Protein AF-A0A7C6DKN3-F1 (afdb_monomer_lite)

pLDDT: mean 84.33, std 15.25, range [40.34, 96.38]

Radius of gyration: 12.73 Å; chains: 1; bounding box: 31×26×33 Å

Structure (mmCIF, N/CA/C/O backbone):
data_AF-A0A7C6DKN3-F1
#
_entry.id   AF-A0A7C6DKN3-F1
#
loop_
_atom_site.group_PDB
_atom_site.id
_atom_site.type_symbol
_atom_site.label_atom_id
_atom_site.label_alt_id
_atom_site.label_comp_id
_atom_site.label_asym_id
_atom_site.label_entity_id
_atom_site.label_seq_id
_atom_site.pdbx_PDB_ins_code
_atom_site.Cartn_x
_atom_site.Cartn_y
_atom_site.Cartn_z
_atom_site.occupancy
_atom_site.B_iso_or_equiv
_atom_site.auth_seq_id
_atom_site.auth_comp_id
_atom_site.auth_asym_id
_atom_site.auth_atom_id
_atom_site.pdbx_PDB_model_num
ATOM 1 N N . MET A 1 1 ? 20.899 -20.175 -23.821 1.00 47.22 1 MET A N 1
ATOM 2 C CA . MET A 1 1 ? 20.550 -19.891 -22.413 1.00 47.22 1 MET A CA 1
ATOM 3 C C . MET A 1 1 ? 20.106 -18.441 -22.298 1.00 47.22 1 MET A C 1
ATOM 5 O O . MET A 1 1 ? 20.957 -17.566 -22.351 1.00 47.22 1 MET A O 1
AT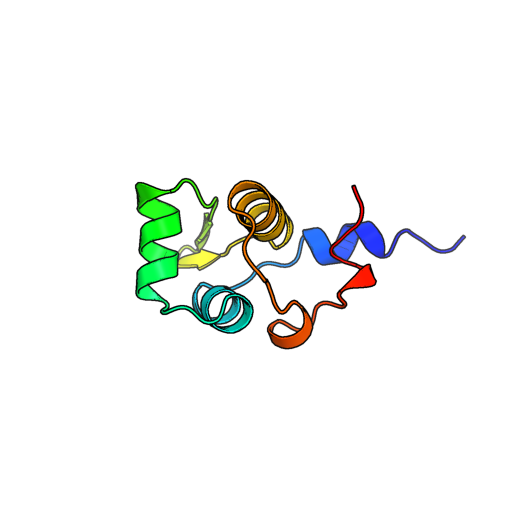OM 9 N N . CYS A 1 2 ? 18.810 -18.168 -22.167 1.00 40.34 2 CYS A N 1
ATOM 10 C CA . CYS A 1 2 ? 18.335 -16.880 -21.663 1.00 40.34 2 CYS A CA 1
ATOM 11 C C . CYS A 1 2 ? 17.478 -17.173 -20.434 1.00 40.34 2 CYS A C 1
ATOM 13 O O . CYS A 1 2 ? 16.514 -17.932 -20.473 1.00 40.34 2 CYS A O 1
ATOM 15 N N . TYR A 1 3 ? 17.968 -16.694 -19.307 1.00 45.34 3 TYR A N 1
ATOM 16 C CA . TYR A 1 3 ? 17.478 -16.986 -17.972 1.00 45.34 3 TYR A CA 1
ATOM 17 C C . TYR A 1 3 ? 16.152 -16.254 -17.768 1.00 45.34 3 TYR A C 1
ATOM 19 O O . TYR A 1 3 ? 16.000 -15.097 -18.146 1.00 45.34 3 TYR A O 1
ATOM 27 N N . THR A 1 4 ? 15.205 -16.969 -17.184 1.00 53.25 4 THR A N 1
ATOM 28 C CA . THR A 1 4 ? 13.859 -16.588 -16.765 1.00 53.25 4 THR A CA 1
ATOM 29 C C . THR A 1 4 ? 13.757 -15.178 -16.150 1.00 53.25 4 THR A C 1
ATOM 31 O O . THR A 1 4 ? 13.808 -15.032 -14.932 1.00 53.25 4 THR A O 1
ATOM 34 N N . THR A 1 5 ? 13.526 -14.132 -16.955 1.00 55.12 5 THR A N 1
ATOM 35 C CA . THR A 1 5 ? 13.199 -12.778 -16.442 1.00 55.12 5 THR A CA 1
ATOM 36 C C . THR A 1 5 ? 11.928 -12.791 -15.587 1.00 55.12 5 THR A C 1
ATOM 38 O O . THR A 1 5 ? 11.829 -12.077 -14.596 1.00 55.12 5 THR A O 1
ATOM 41 N N . ARG A 1 6 ? 11.003 -13.712 -15.891 1.00 58.16 6 ARG A N 1
ATOM 42 C CA . ARG A 1 6 ? 9.698 -13.866 -15.228 1.00 58.16 6 ARG A CA 1
ATOM 43 C C . ARG A 1 6 ? 9.774 -14.070 -13.703 1.00 58.16 6 ARG A C 1
ATOM 45 O O . ARG A 1 6 ? 8.809 -13.787 -13.007 1.00 58.16 6 ARG A O 1
ATOM 52 N N . GLY A 1 7 ? 10.901 -14.556 -13.172 1.00 58.00 7 GLY A N 1
ATOM 53 C CA . GLY A 1 7 ? 11.080 -14.770 -11.730 1.00 58.00 7 GLY A CA 1
ATOM 54 C C . GLY A 1 7 ? 11.483 -13.518 -10.941 1.00 58.00 7 GLY A C 1
ATOM 55 O O . GLY A 1 7 ? 11.285 -13.480 -9.730 1.00 58.00 7 GLY A O 1
ATOM 56 N N . ILE A 1 8 ? 12.038 -12.495 -11.601 1.00 63.41 8 ILE A N 1
ATOM 57 C CA . ILE A 1 8 ? 12.656 -11.344 -10.924 1.00 63.41 8 ILE A CA 1
ATOM 58 C C . ILE A 1 8 ? 11.621 -10.247 -10.625 1.00 63.41 8 ILE A C 1
ATOM 60 O O . ILE A 1 8 ? 11.648 -9.697 -9.523 1.00 63.41 8 ILE A O 1
ATOM 64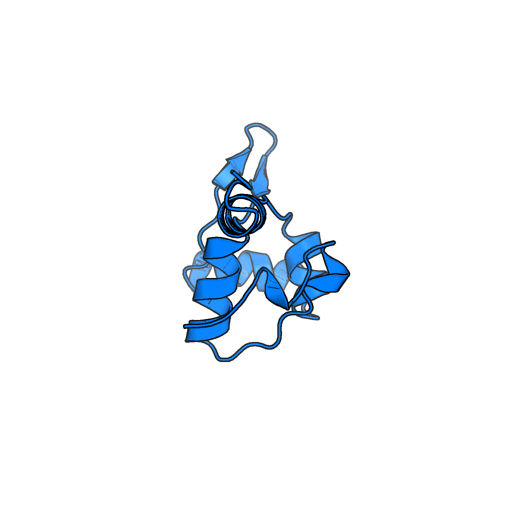 N N . ALA A 1 9 ? 10.654 -9.978 -11.518 1.00 65.00 9 ALA A N 1
ATOM 65 C CA . ALA A 1 9 ? 9.563 -9.025 -11.246 1.00 65.00 9 ALA A CA 1
ATOM 66 C C . ALA A 1 9 ? 8.780 -9.337 -9.970 1.00 65.00 9 ALA A C 1
ATOM 68 O O . ALA A 1 9 ? 8.422 -8.425 -9.225 1.00 65.00 9 ALA A O 1
ATOM 69 N N . MET A 1 10 ? 8.522 -10.619 -9.707 1.00 70.25 10 MET A N 1
ATOM 70 C CA . MET A 1 10 ? 7.689 -11.062 -8.584 1.00 70.25 10 MET A CA 1
ATOM 71 C C . MET A 1 10 ? 8.375 -10.884 -7.217 1.00 70.25 10 MET A C 1
ATOM 73 O O . MET A 1 10 ? 7.689 -10.853 -6.197 1.00 70.25 10 MET A O 1
ATOM 77 N N . LEU A 1 11 ? 9.702 -10.697 -7.200 1.00 77.00 11 LEU A N 1
ATOM 78 C CA . LEU A 1 11 ? 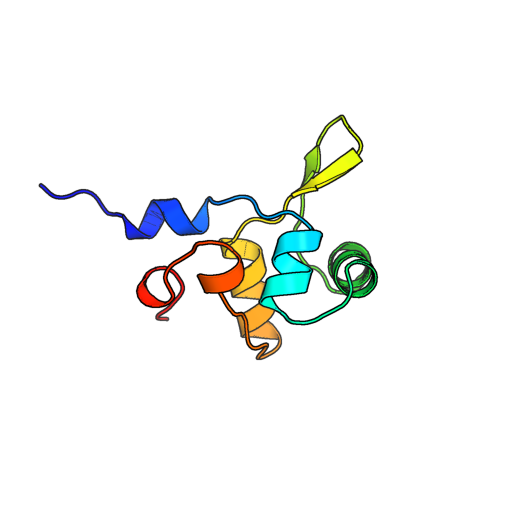10.519 -10.400 -6.012 1.00 77.00 11 LEU A CA 1
ATOM 79 C C . LEU A 1 11 ? 10.683 -8.891 -5.756 1.00 77.00 11 LEU A C 1
ATOM 81 O O . LEU A 1 11 ? 11.409 -8.476 -4.845 1.00 77.00 11 LEU A O 1
ATOM 85 N N . LYS A 1 12 ? 10.057 -8.041 -6.578 1.00 86.69 12 LYS A N 1
ATOM 86 C CA . LYS A 1 12 ? 10.134 -6.594 -6.402 1.00 86.69 12 LYS A CA 1
ATOM 87 C C . LYS A 1 12 ? 9.345 -6.179 -5.163 1.00 86.69 12 LYS A C 1
ATOM 89 O O . LYS A 1 12 ? 8.143 -6.422 -5.066 1.00 86.69 12 LYS A O 1
ATOM 94 N N . SER A 1 13 ? 10.020 -5.480 -4.252 1.00 91.94 13 SER A N 1
ATOM 95 C CA . SER A 1 13 ? 9.381 -4.876 -3.084 1.00 91.94 13 SER A CA 1
ATOM 96 C C . SER A 1 13 ? 8.809 -3.497 -3.422 1.00 91.94 13 SER A C 1
ATOM 98 O O . SER A 1 13 ? 9.506 -2.599 -3.895 1.00 91.94 13 SER A O 1
ATOM 100 N N . LEU A 1 14 ? 7.519 -3.332 -3.163 1.00 93.25 14 LEU A N 1
ATOM 101 C CA . LEU A 1 14 ? 6.742 -2.119 -3.373 1.00 93.25 14 LEU A CA 1
ATOM 102 C C . LEU A 1 14 ? 6.513 -1.415 -2.035 1.00 93.25 14 LEU A C 1
ATOM 104 O O . LEU A 1 14 ? 6.372 -2.061 -0.993 1.00 93.25 14 LEU A O 1
ATOM 108 N N . THR A 1 15 ? 6.474 -0.085 -2.046 1.00 95.62 15 THR A N 1
ATOM 109 C CA . THR A 1 15 ? 6.011 0.681 -0.881 1.00 95.62 15 THR A CA 1
ATOM 110 C C . THR A 1 15 ? 4.484 0.718 -0.831 1.00 95.62 15 THR A C 1
ATOM 112 O O . THR A 1 15 ? 3.810 0.535 -1.843 1.00 95.62 15 THR A O 1
ATOM 115 N N . THR A 1 16 ? 3.912 1.046 0.327 1.00 95.25 16 THR A N 1
ATOM 116 C CA . THR A 1 16 ? 2.478 1.363 0.458 1.00 95.25 16 THR A CA 1
ATOM 117 C C . THR A 1 16 ? 2.024 2.455 -0.515 1.00 95.25 16 THR A C 1
ATOM 119 O O . THR A 1 16 ? 0.912 2.381 -1.031 1.00 95.25 16 THR A O 1
ATOM 122 N N . GLY A 1 17 ? 2.878 3.443 -0.804 1.00 95.88 17 GLY A N 1
ATOM 123 C CA . GLY A 1 17 ? 2.605 4.493 -1.790 1.00 95.88 17 GLY A CA 1
ATOM 124 C C . GLY A 1 17 ? 2.583 3.984 -3.233 1.00 95.88 17 GLY A C 1
ATOM 125 O O . GLY A 1 17 ? 1.730 4.400 -4.015 1.00 95.88 17 GLY A O 1
ATOM 126 N N . ASP A 1 18 ? 3.471 3.054 -3.578 1.00 95.19 18 ASP A N 1
ATOM 127 C CA . ASP A 1 18 ? 3.496 2.425 -4.903 1.00 95.19 18 ASP A CA 1
ATOM 128 C C . ASP A 1 18 ? 2.246 1.580 -5.136 1.00 95.19 18 ASP A C 1
ATOM 130 O O . ASP A 1 18 ? 1.597 1.715 -6.170 1.00 95.19 18 ASP A O 1
ATOM 134 N N . VAL A 1 19 ? 1.852 0.780 -4.141 1.00 95.25 19 VAL A N 1
ATOM 135 C CA . VAL A 1 19 ? 0.613 -0.011 -4.194 1.00 95.25 19 VAL A CA 1
ATOM 136 C C . VAL A 1 19 ? -0.620 0.889 -4.279 1.00 95.25 19 VAL A C 1
ATOM 138 O O . VAL A 1 19 ? -1.519 0.631 -5.075 1.00 95.25 19 VAL A O 1
ATOM 141 N N . ALA A 1 20 ? -0.650 1.978 -3.508 1.00 96.38 20 ALA A N 1
ATOM 142 C CA . ALA A 1 20 ? -1.730 2.957 -3.564 1.00 96.38 20 ALA A CA 1
ATOM 143 C C . ALA A 1 20 ? -1.871 3.569 -4.967 1.00 96.38 20 ALA A C 1
ATOM 145 O O . ALA A 1 20 ? -2.980 3.656 -5.492 1.00 96.38 20 ALA A O 1
ATOM 146 N N . ARG A 1 21 ? -0.747 3.925 -5.604 1.00 95.19 21 ARG A N 1
ATOM 147 C CA . ARG A 1 21 ? -0.722 4.448 -6.976 1.00 95.19 21 ARG A CA 1
ATOM 148 C C . ARG A 1 21 ? -1.181 3.400 -7.992 1.00 95.19 21 ARG A C 1
ATOM 150 O O . ARG A 1 21 ? -2.015 3.719 -8.832 1.00 95.19 21 ARG A O 1
ATOM 157 N N . ALA A 1 22 ? -0.674 2.171 -7.890 1.00 93.94 22 ALA A N 1
ATOM 158 C CA . ALA A 1 22 ? -1.005 1.078 -8.805 1.00 93.94 22 ALA A CA 1
ATOM 159 C C . ALA A 1 22 ? -2.495 0.714 -8.769 1.00 93.94 22 ALA A C 1
ATOM 161 O O . ALA A 1 22 ? -3.103 0.490 -9.811 1.00 93.94 22 ALA A O 1
ATOM 162 N N . CYS A 1 23 ? -3.087 0.681 -7.575 1.00 94.38 23 CYS A N 1
ATOM 163 C CA . CYS A 1 23 ? -4.491 0.318 -7.376 1.00 94.38 23 CYS A CA 1
ATOM 164 C C . CYS A 1 23 ? -5.440 1.531 -7.356 1.00 94.38 23 CYS A C 1
ATOM 166 O O . CYS A 1 23 ? -6.627 1.355 -7.102 1.00 94.38 23 CYS A O 1
ATOM 168 N N . GLN A 1 24 ? -4.931 2.754 -7.566 1.00 94.62 24 GLN A N 1
ATOM 169 C CA . GLN A 1 24 ? -5.684 4.015 -7.469 1.00 94.62 24 GLN A CA 1
ATOM 170 C C . GLN A 1 24 ? -6.478 4.182 -6.157 1.00 94.62 24 GLN A C 1
ATOM 172 O O . GLN A 1 24 ? -7.611 4.660 -6.142 1.00 94.62 24 GLN A O 1
ATOM 177 N N . VAL A 1 25 ? -5.872 3.805 -5.030 1.00 95.25 25 VAL A N 1
ATOM 178 C CA . VAL A 1 25 ? -6.457 3.946 -3.686 1.00 95.25 25 VAL A CA 1
ATOM 179 C C . VAL A 1 25 ? -5.614 4.860 -2.798 1.00 95.25 25 VAL A C 1
ATOM 181 O O . VAL A 1 25 ? -4.517 5.277 -3.159 1.00 95.25 25 VAL A O 1
ATOM 184 N N . SER A 1 26 ? -6.102 5.159 -1.593 1.00 96.31 26 SER A N 1
ATOM 185 C CA . SER A 1 26 ? -5.313 5.889 -0.597 1.00 96.31 26 SER A CA 1
ATOM 186 C C . SER A 1 26 ? -4.291 4.981 0.104 1.00 96.31 26 SER A C 1
ATOM 188 O O . SER A 1 26 ? -4.522 3.785 0.282 1.00 96.31 26 SER A O 1
ATOM 190 N N . GLN A 1 27 ? -3.188 5.553 0.602 1.00 95.00 27 GLN A N 1
ATOM 191 C CA . GLN A 1 27 ? -2.227 4.812 1.436 1.00 95.00 27 GLN A CA 1
ATOM 192 C C . GLN A 1 27 ? -2.876 4.240 2.707 1.00 95.00 27 GLN A C 1
ATOM 194 O O . GLN A 1 27 ? -2.533 3.138 3.126 1.00 95.00 27 GLN A O 1
ATOM 199 N N . ALA A 1 28 ? -3.849 4.952 3.289 1.00 95.50 28 ALA A N 1
ATOM 200 C CA . ALA A 1 28 ? -4.615 4.469 4.438 1.00 95.50 28 ALA A CA 1
ATOM 201 C C . ALA A 1 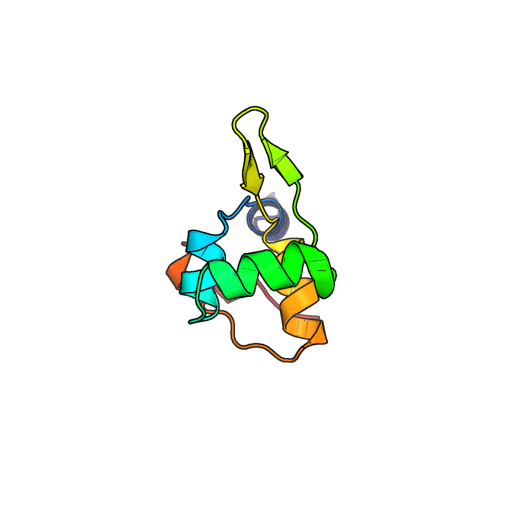28 ? -5.406 3.196 4.096 1.00 95.50 28 ALA A C 1
ATOM 203 O O . ALA A 1 28 ? -5.455 2.264 4.892 1.00 95.50 28 ALA A O 1
ATOM 204 N N . THR A 1 29 ? -5.958 3.118 2.882 1.00 95.88 29 THR A N 1
ATOM 205 C CA . THR A 1 29 ? -6.632 1.916 2.379 1.00 95.88 29 THR A CA 1
ATOM 206 C C . THR A 1 29 ? -5.666 0.735 2.301 1.00 95.88 29 THR A C 1
ATOM 208 O O . THR A 1 29 ? -6.002 -0.349 2.769 1.00 95.88 29 THR A O 1
ATOM 211 N N . VAL A 1 30 ? -4.448 0.946 1.791 1.00 95.62 30 VAL A N 1
ATOM 212 C CA . VAL A 1 30 ? -3.425 -0.113 1.731 1.00 95.62 30 VAL A CA 1
ATOM 213 C C . VAL A 1 30 ? -3.008 -0.564 3.134 1.00 95.62 30 VAL A C 1
ATOM 215 O O . VAL A 1 30 ? -2.893 -1.760 3.383 1.00 95.62 30 VAL A O 1
ATOM 218 N N . LEU A 1 31 ? -2.844 0.363 4.082 1.00 94.88 31 LEU A N 1
ATOM 219 C CA . LEU A 1 31 ? -2.563 0.017 5.481 1.00 94.88 31 LEU A CA 1
ATOM 220 C C . LEU A 1 31 ? -3.693 -0.816 6.103 1.00 94.88 31 LEU A C 1
ATOM 222 O O . LEU A 1 31 ? -3.415 -1.794 6.794 1.00 94.88 31 LEU A O 1
ATOM 226 N N . ASN A 1 32 ? -4.954 -0.485 5.819 1.00 95.88 32 ASN A N 1
ATOM 227 C CA . ASN A 1 32 ? -6.095 -1.294 6.254 1.00 95.88 32 ASN A CA 1
ATOM 228 C C . ASN A 1 32 ? -6.078 -2.686 5.607 1.00 95.88 32 ASN A C 1
ATOM 230 O O . ASN A 1 32 ? -6.471 -3.661 6.241 1.00 95.88 32 ASN A O 1
ATOM 234 N N . TRP A 1 33 ? -5.589 -2.822 4.370 1.00 95.69 33 TRP A N 1
ATOM 235 C CA . TRP A 1 33 ? -5.441 -4.141 3.754 1.00 95.69 33 TRP A CA 1
ATOM 236 C C . TRP A 1 33 ? -4.394 -5.002 4.452 1.00 95.69 33 TRP A C 1
ATOM 238 O O . TRP A 1 33 ? -4.640 -6.189 4.668 1.00 95.69 33 TRP A O 1
ATOM 248 N N . ILE A 1 34 ? -3.266 -4.400 4.838 1.00 94.50 34 ILE A N 1
ATOM 249 C CA . ILE A 1 34 ? -2.202 -5.086 5.584 1.00 94.50 34 ILE A CA 1
ATOM 250 C C . ILE A 1 34 ? -2.720 -5.556 6.947 1.00 94.50 34 ILE A C 1
ATOM 252 O O . ILE A 1 34 ? -2.440 -6.675 7.363 1.00 94.50 34 ILE A O 1
ATOM 256 N N . ARG A 1 35 ? -3.501 -4.716 7.637 1.00 92.00 35 ARG A N 1
ATOM 257 C CA . ARG A 1 35 ? -3.976 -4.990 9.003 1.00 92.00 35 ARG A CA 1
ATOM 258 C C . ARG A 1 35 ? -5.164 -5.953 9.042 1.00 92.00 35 ARG A C 1
ATOM 260 O O . ARG A 1 35 ? -5.155 -6.879 9.844 1.00 92.00 35 ARG A O 1
ATOM 267 N N . ASP A 1 36 ? -6.140 -5.764 8.150 1.00 92.31 36 ASP A N 1
ATOM 268 C CA . ASP A 1 36 ? -7.478 -6.355 8.309 1.00 92.31 36 ASP A CA 1
ATOM 269 C C . ASP A 1 36 ? -7.945 -7.203 7.116 1.00 92.31 36 ASP A C 1
ATOM 271 O O . ASP A 1 36 ? -8.973 -7.879 7.201 1.00 92.31 36 ASP A O 1
ATOM 275 N N . ARG A 1 37 ? -7.257 -7.149 5.966 1.00 86.00 37 ARG A N 1
ATOM 276 C CA . ARG A 1 37 ? -7.662 -7.885 4.746 1.00 86.00 37 ARG A CA 1
ATOM 277 C C . ARG A 1 37 ? -6.650 -8.937 4.296 1.00 86.00 37 ARG A C 1
ATOM 279 O O . ARG A 1 37 ? -6.904 -9.622 3.310 1.00 86.00 37 ARG A O 1
ATOM 286 N N . GLY A 1 38 ? -5.544 -9.100 5.020 1.00 89.50 38 GLY A N 1
ATOM 287 C CA . GLY A 1 38 ? -4.552 -10.141 4.751 1.00 89.50 38 GLY A CA 1
ATOM 288 C C . GLY A 1 38 ? -3.630 -9.844 3.567 1.00 89.50 38 GLY A C 1
ATOM 289 O O . GLY A 1 38 ? -3.159 -10.781 2.926 1.00 89.50 38 GLY A O 1
ATOM 290 N N . LEU A 1 39 ? -3.372 -8.568 3.258 1.00 93.38 39 LEU A N 1
ATOM 291 C CA . LEU A 1 39 ? -2.280 -8.214 2.350 1.00 93.38 39 LEU A CA 1
ATOM 292 C C . LEU A 1 39 ? -0.944 -8.420 3.072 1.00 93.38 39 LEU A C 1
ATOM 294 O O . LEU A 1 39 ? -0.636 -7.714 4.031 1.00 93.38 39 LEU A O 1
ATOM 298 N N . ASN A 1 40 ? -0.150 -9.381 2.608 1.00 92.25 40 ASN A N 1
ATOM 299 C CA . ASN A 1 40 ? 1.130 -9.692 3.228 1.00 92.25 40 ASN A CA 1
ATOM 300 C C . ASN A 1 40 ? 2.145 -8.559 2.996 1.00 92.25 40 ASN A C 1
ATOM 302 O O . ASN A 1 40 ? 2.343 -8.089 1.874 1.00 92.25 40 ASN A O 1
ATOM 306 N N . ALA A 1 41 ? 2.776 -8.107 4.078 1.00 94.12 41 ALA A N 1
ATOM 307 C CA . ALA A 1 41 ? 3.795 -7.070 4.057 1.00 94.12 41 ALA A CA 1
ATOM 308 C C . ALA A 1 41 ? 4.789 -7.298 5.196 1.00 94.12 41 ALA A C 1
ATOM 310 O O . ALA A 1 41 ? 4.410 -7.720 6.288 1.00 94.12 41 ALA A O 1
ATOM 311 N N . TYR A 1 42 ? 6.055 -6.960 4.964 1.00 92.56 42 TYR A N 1
ATOM 312 C CA . TYR A 1 42 ? 7.073 -6.933 6.010 1.00 92.56 42 TYR A CA 1
ATOM 313 C C . TYR A 1 42 ? 7.446 -5.492 6.342 1.00 92.56 42 TYR A C 1
ATOM 315 O O . TYR A 1 42 ? 7.417 -4.603 5.488 1.00 92.56 42 TYR A O 1
ATOM 323 N N . MET A 1 43 ? 7.787 -5.252 7.604 1.00 93.38 43 MET A N 1
ATOM 324 C CA . MET A 1 43 ? 8.186 -3.934 8.081 1.00 93.38 43 MET A CA 1
ATOM 325 C C . MET A 1 43 ? 9.710 -3.869 8.155 1.00 93.38 43 MET A C 1
ATOM 327 O O . MET A 1 43 ? 10.353 -4.776 8.684 1.00 93.38 43 MET A O 1
ATOM 331 N N . THR A 1 44 ? 10.307 -2.817 7.603 1.00 91.44 44 THR A N 1
ATOM 332 C CA . THR A 1 44 ? 11.742 -2.575 7.779 1.00 91.44 44 THR A CA 1
ATOM 333 C C . THR A 1 44 ? 12.019 -2.084 9.205 1.00 91.44 44 THR A C 1
ATOM 335 O O . THR A 1 44 ? 11.112 -1.546 9.846 1.00 91.44 44 THR A O 1
ATOM 338 N N . PRO A 1 45 ? 13.266 -2.180 9.710 1.00 90.50 45 PRO A N 1
ATOM 339 C CA . PRO A 1 45 ? 13.621 -1.654 11.033 1.00 90.50 45 PRO A CA 1
ATOM 340 C C . PRO A 1 45 ? 13.286 -0.165 11.239 1.00 90.50 45 PRO A C 1
ATOM 342 O O . PRO A 1 45 ? 13.096 0.269 12.367 1.00 90.50 45 PRO A O 1
ATOM 345 N N . GLY A 1 46 ? 13.172 0.611 10.153 1.00 89.56 46 GLY A N 1
ATOM 346 C CA . GLY A 1 46 ? 12.750 2.017 10.178 1.00 89.56 46 GLY A CA 1
ATOM 347 C C . GLY A 1 46 ? 11.231 2.248 10.208 1.00 89.56 46 GLY A C 1
ATOM 348 O O . GLY A 1 46 ? 10.805 3.392 10.120 1.00 89.56 46 GLY A O 1
ATOM 349 N N . GLY A 1 47 ? 10.406 1.197 10.284 1.00 88.75 47 GLY A N 1
ATOM 350 C CA . GLY A 1 47 ? 8.945 1.306 10.397 1.00 88.75 47 GLY A CA 1
ATOM 351 C C . GLY A 1 47 ? 8.184 1.428 9.071 1.00 88.75 47 GLY A C 1
ATOM 352 O O . GLY A 1 47 ? 6.975 1.647 9.078 1.00 88.75 47 GLY A O 1
ATOM 353 N N . HIS A 1 48 ? 8.851 1.274 7.924 1.00 90.44 48 HIS A N 1
ATOM 354 C CA . HIS A 1 48 ? 8.189 1.325 6.619 1.00 90.44 48 HIS A CA 1
ATOM 355 C C . HIS A 1 48 ? 7.743 -0.065 6.164 1.00 90.44 48 HIS A C 1
ATOM 357 O O . HIS A 1 48 ? 8.517 -1.021 6.223 1.00 90.44 48 HIS A O 1
ATOM 363 N N . PHE A 1 49 ? 6.523 -0.163 5.636 1.00 93.69 49 PHE A N 1
ATOM 364 C CA . PHE A 1 49 ? 6.019 -1.398 5.042 1.00 93.69 49 PHE A CA 1
ATOM 365 C C . PHE A 1 49 ? 6.553 -1.617 3.628 1.00 93.69 49 PHE A C 1
ATOM 367 O O . PHE A 1 49 ? 6.678 -0.686 2.824 1.00 93.69 49 PHE A O 1
ATOM 374 N N . ARG A 1 50 ? 6.832 -2.883 3.328 1.00 94.31 50 ARG A N 1
ATOM 375 C CA . ARG A 1 50 ? 7.218 -3.387 2.016 1.00 94.31 50 ARG A CA 1
ATOM 376 C C . ARG A 1 50 ? 6.318 -4.557 1.648 1.00 94.31 50 ARG A C 1
ATOM 378 O O . ARG A 1 50 ? 6.129 -5.474 2.443 1.00 94.31 50 ARG A O 1
ATOM 385 N N . ILE A 1 51 ? 5.769 -4.499 0.444 1.00 94.50 51 ILE A N 1
ATOM 386 C CA . ILE A 1 51 ? 4.828 -5.480 -0.099 1.00 94.50 51 ILE A CA 1
ATOM 387 C C . ILE A 1 51 ? 5.499 -6.119 -1.307 1.00 94.50 51 ILE A C 1
ATOM 389 O O . ILE A 1 51 ? 5.985 -5.402 -2.180 1.00 94.50 51 ILE A O 1
ATOM 393 N N . GLN A 1 52 ? 5.563 -7.445 -1.370 1.00 92.75 52 GLN A N 1
ATOM 394 C CA . GLN A 1 52 ? 6.095 -8.107 -2.560 1.00 92.75 52 GLN A CA 1
ATOM 395 C C . GLN A 1 52 ? 5.100 -7.975 -3.716 1.00 92.75 52 GLN A C 1
ATOM 397 O O . GLN A 1 52 ? 3.888 -8.076 -3.517 1.00 92.75 52 GLN A O 1
ATOM 402 N N . ALA 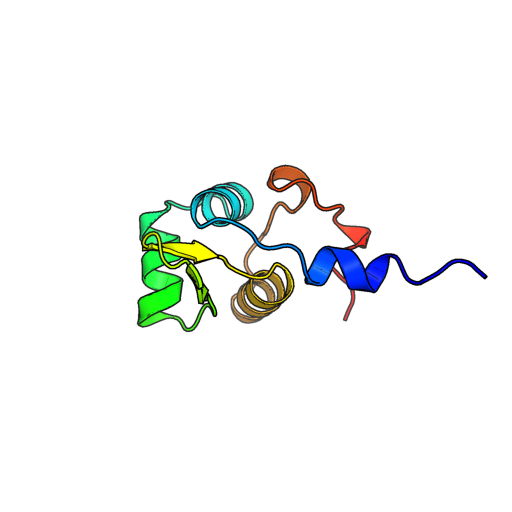A 1 53 ? 5.597 -7.783 -4.937 1.00 91.06 53 ALA A N 1
ATOM 403 C CA . ALA A 1 53 ? 4.749 -7.740 -6.127 1.00 91.06 53 ALA A CA 1
ATOM 404 C C . ALA A 1 53 ? 3.903 -9.020 -6.268 1.00 91.06 53 ALA A C 1
ATOM 406 O O . ALA A 1 53 ? 2.727 -8.938 -6.615 1.00 91.06 53 ALA A O 1
ATOM 407 N N . ALA A 1 54 ? 4.460 -10.183 -5.905 1.00 89.62 54 ALA A N 1
ATOM 408 C CA . ALA A 1 54 ? 3.730 -11.451 -5.862 1.00 89.62 54 ALA A CA 1
ATOM 409 C C . ALA A 1 54 ? 2.544 -11.448 -4.880 1.00 89.62 54 ALA A C 1
ATOM 411 O O . ALA A 1 54 ? 1.461 -11.939 -5.214 1.00 89.62 54 ALA A O 1
ATOM 412 N N . ASP A 1 55 ? 2.735 -10.875 -3.688 1.00 92.50 55 ASP A N 1
ATOM 413 C CA . ASP A 1 55 ? 1.692 -10.779 -2.662 1.00 92.50 55 ASP A CA 1
ATOM 414 C C . ASP A 1 55 ? 0.573 -9.838 -3.117 1.00 92.50 55 ASP A C 1
ATOM 416 O O . ASP A 1 55 ? -0.608 -10.173 -3.006 1.00 92.50 55 ASP A O 1
ATOM 420 N N . LEU A 1 56 ? 0.936 -8.691 -3.707 1.00 92.38 56 LEU A N 1
ATOM 421 C CA . LEU A 1 56 ? -0.038 -7.766 -4.282 1.00 92.38 56 LEU A CA 1
ATOM 422 C C . LEU A 1 56 ? -0.805 -8.404 -5.443 1.00 92.38 56 LEU A C 1
ATOM 424 O O . LEU A 1 56 ? -2.021 -8.259 -5.507 1.00 92.38 56 LEU A O 1
ATOM 428 N N . ASN A 1 57 ? -0.127 -9.127 -6.336 1.00 90.81 57 ASN A N 1
ATOM 429 C CA . ASN A 1 57 ? -0.774 -9.802 -7.459 1.00 90.81 57 ASN A CA 1
ATOM 430 C C . ASN A 1 57 ? -1.777 -10.862 -6.978 1.00 90.81 5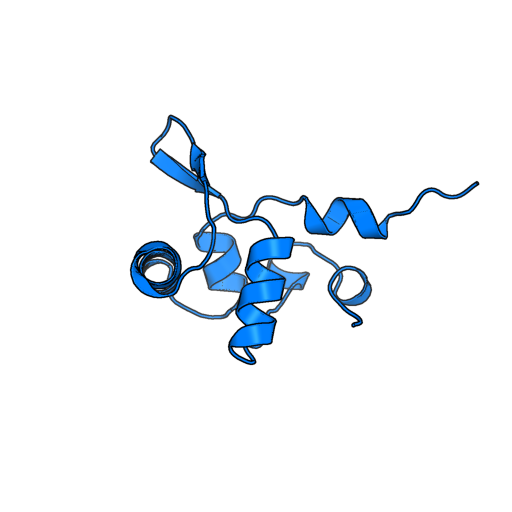7 ASN A C 1
ATOM 432 O O . ASN A 1 57 ? -2.907 -10.915 -7.458 1.00 90.81 57 ASN A O 1
ATOM 436 N N . SER A 1 58 ? -1.397 -11.659 -5.977 1.00 90.56 58 SER A N 1
ATOM 437 C CA . SER A 1 58 ? -2.271 -12.678 -5.380 1.00 90.56 58 SER A CA 1
ATOM 438 C C . SER A 1 58 ? -3.484 -12.050 -4.687 1.00 90.56 58 SER A C 1
ATOM 440 O O . SER A 1 58 ? -4.613 -12.520 -4.837 1.00 90.56 58 SER A O 1
ATOM 442 N N . PHE A 1 59 ? -3.269 -10.951 -3.962 1.00 93.31 59 PHE A N 1
ATOM 443 C CA . PHE A 1 59 ? -4.335 -10.181 -3.327 1.00 93.31 59 PHE A CA 1
ATOM 444 C C . PHE A 1 59 ? -5.284 -9.567 -4.364 1.00 93.31 59 PHE A C 1
ATOM 446 O O . PHE A 1 59 ? -6.501 -9.712 -4.256 1.00 93.31 59 PHE A O 1
ATOM 453 N N . ALA A 1 60 ? -4.739 -8.935 -5.403 1.00 91.50 60 ALA A N 1
ATOM 454 C CA . ALA A 1 60 ? -5.521 -8.328 -6.469 1.00 91.50 60 ALA A CA 1
ATOM 455 C C . ALA A 1 60 ? -6.343 -9.367 -7.237 1.00 91.50 60 ALA A C 1
ATOM 457 O O . ALA A 1 60 ? -7.522 -9.133 -7.487 1.00 91.50 60 ALA A O 1
ATOM 458 N N . ALA A 1 61 ? -5.770 -10.537 -7.534 1.00 90.31 61 ALA A N 1
ATOM 459 C CA . ALA A 1 61 ? -6.491 -11.642 -8.159 1.00 90.31 61 ALA A CA 1
ATOM 460 C C . ALA A 1 61 ? -7.653 -12.136 -7.283 1.00 90.31 61 ALA A C 1
ATOM 462 O O . ALA A 1 61 ? -8.760 -12.323 -7.782 1.00 90.31 61 ALA A O 1
ATOM 463 N N . ARG A 1 62 ? -7.431 -12.278 -5.968 1.00 92.69 62 ARG A N 1
ATOM 464 C CA . ARG A 1 62 ? -8.461 -12.704 -5.007 1.00 92.69 62 ARG A CA 1
ATOM 465 C C . ARG A 1 62 ? -9.647 -11.740 -4.929 1.00 92.69 62 ARG A C 1
ATOM 467 O O . ARG A 1 62 ? -10.773 -12.186 -4.732 1.00 92.69 62 ARG A O 1
ATOM 474 N N . TYR A 1 63 ? -9.393 -10.438 -5.036 1.00 91.56 63 TYR A N 1
ATOM 475 C CA . TYR A 1 63 ? -10.416 -9.392 -4.929 1.00 91.56 63 TYR A CA 1
ATOM 476 C C . TYR A 1 63 ? -10.829 -8.798 -6.284 1.00 91.56 63 TYR A C 1
ATOM 478 O O . TYR A 1 63 ? -11.565 -7.814 -6.310 1.00 91.56 63 TYR A O 1
ATOM 486 N N . HIS A 1 64 ? -10.373 -9.382 -7.398 1.00 90.62 64 HIS A N 1
ATOM 487 C CA . HIS A 1 64 ? -10.607 -8.898 -8.765 1.00 90.62 64 HIS A CA 1
ATOM 488 C C . HIS A 1 64 ? -10.274 -7.407 -8.954 1.00 90.62 64 HIS A C 1
ATOM 490 O O . HIS A 1 64 ? -11.005 -6.661 -9.606 1.00 90.62 64 HIS A O 1
ATOM 496 N N . MET A 1 65 ? -9.171 -6.962 -8.354 1.00 89.56 65 MET A N 1
ATOM 497 C CA . MET A 1 65 ? -8.755 -5.565 -8.380 1.00 89.56 65 MET A CA 1
ATOM 498 C C . MET A 1 65 ? -7.941 -5.239 -9.636 1.00 89.56 65 MET A C 1
ATOM 500 O O . MET A 1 65 ? -7.029 -5.996 -9.978 1.00 89.56 65 MET A O 1
ATOM 504 N N . PRO A 1 66 ? -8.194 -4.093 -10.292 1.00 87.94 66 PRO A N 1
ATOM 505 C CA . PRO A 1 66 ? -7.309 -3.594 -11.331 1.00 87.94 66 PRO A CA 1
ATOM 506 C C . PRO A 1 66 ? -6.013 -3.069 -10.702 1.00 87.94 66 PRO A C 1
ATOM 508 O O . PRO A 1 66 ? -6.047 -2.277 -9.759 1.00 87.94 66 PRO A O 1
ATOM 511 N N . VAL A 1 67 ? -4.871 -3.500 -11.239 1.00 91.31 67 VAL A N 1
ATOM 512 C CA . VAL A 1 67 ? -3.548 -3.023 -10.821 1.00 91.31 67 VAL A CA 1
ATOM 513 C C . VAL A 1 67 ? -2.806 -2.496 -12.038 1.00 91.31 67 VAL A C 1
ATOM 515 O O . VAL A 1 67 ? -2.551 -3.231 -12.992 1.00 91.31 67 VAL A O 1
ATOM 518 N N . ASP A 1 68 ? -2.437 -1.220 -12.001 1.00 92.69 68 ASP A N 1
ATOM 519 C CA . ASP A 1 68 ? -1.547 -0.639 -12.994 1.00 92.69 68 ASP A CA 1
ATOM 520 C C . ASP A 1 68 ? -0.085 -0.928 -12.634 1.00 92.69 68 ASP A C 1
ATOM 522 O O . ASP A 1 68 ? 0.584 -0.175 -11.921 1.00 92.69 68 ASP A O 1
ATOM 526 N N . TRP A 1 69 ? 0.428 -2.039 -13.157 1.00 89.38 69 TRP A N 1
ATOM 527 C CA . TRP A 1 69 ? 1.821 -2.439 -12.965 1.00 89.38 69 TRP A CA 1
ATOM 528 C C . TRP A 1 69 ? 2.822 -1.446 -13.573 1.00 89.38 69 TRP A C 1
ATOM 530 O O . TRP A 1 69 ? 3.934 -1.296 -13.055 1.00 89.38 69 TRP A O 1
ATOM 540 N N . ARG A 1 70 ? 2.424 -0.674 -14.595 1.00 88.50 70 ARG A N 1
ATOM 541 C CA . ARG A 1 70 ? 3.300 0.346 -15.192 1.00 88.50 70 ARG A CA 1
ATOM 542 C C . ARG A 1 70 ? 3.558 1.496 -14.228 1.00 88.50 70 ARG A C 1
ATOM 544 O O . ARG A 1 70 ? 4.675 2.010 -14.196 1.00 88.50 70 ARG A O 1
ATOM 551 N N . ALA A 1 71 ? 2.582 1.839 -13.387 1.00 88.06 71 ALA A N 1
ATOM 552 C CA . ALA A 1 71 ? 2.722 2.876 -12.363 1.00 88.06 71 ALA A CA 1
ATOM 553 C C . ALA A 1 71 ? 3.793 2.552 -11.304 1.00 88.06 71 ALA A C 1
ATOM 555 O O . ALA A 1 71 ? 4.260 3.450 -10.598 1.00 88.06 71 ALA A O 1
ATOM 556 N N . VAL A 1 72 ? 4.196 1.282 -11.202 1.00 87.38 72 VAL A N 1
ATOM 557 C CA . VAL A 1 72 ? 5.265 0.811 -10.312 1.00 87.38 72 VAL A CA 1
ATOM 558 C C . VAL A 1 72 ? 6.488 0.311 -11.078 1.00 87.38 72 VAL A C 1
ATOM 560 O O . VAL A 1 72 ? 7.360 -0.336 -10.498 1.00 87.38 72 VAL A O 1
ATOM 563 N N . GLY A 1 73 ? 6.586 0.609 -12.378 1.00 84.25 73 GLY A N 1
ATOM 564 C CA . GLY A 1 73 ? 7.709 0.213 -13.227 1.00 84.25 73 GLY A CA 1
ATOM 565 C C . GLY A 1 73 ? 7.851 -1.304 -13.360 1.00 84.25 73 GLY A C 1
ATOM 566 O O . GLY A 1 73 ? 8.968 -1.815 -13.267 1.00 84.25 73 GLY A O 1
ATOM 567 N N . LEU A 1 74 ? 6.729 -2.017 -13.467 1.00 81.12 74 LEU A N 1
ATOM 568 C CA . LEU A 1 74 ? 6.648 -3.431 -13.833 1.00 81.12 74 LEU A CA 1
ATOM 569 C C . LEU A 1 74 ? 5.861 -3.557 -15.145 1.00 81.12 74 LEU A C 1
ATOM 571 O O . LEU A 1 74 ? 4.859 -2.868 -15.349 1.00 81.12 74 LEU A O 1
ATOM 575 N N . ALA A 1 75 ? 6.325 -4.407 -16.059 1.00 72.19 75 ALA A N 1
ATOM 576 C CA . ALA A 1 75 ? 5.628 -4.637 -17.319 1.00 72.19 75 ALA A CA 1
ATOM 577 C C . ALA A 1 75 ? 4.424 -5.583 -17.099 1.00 72.19 75 ALA A C 1
ATOM 579 O O . ALA A 1 75 ? 4.552 -6.545 -16.342 1.00 72.19 75 ALA A O 1
ATOM 580 N N . PRO A 1 76 ? 3.251 -5.348 -17.722 1.00 64.00 76 PRO A N 1
ATOM 581 C CA . PRO A 1 76 ? 2.061 -6.178 -17.496 1.00 64.00 76 PRO A CA 1
ATOM 582 C C . PRO A 1 76 ? 2.240 -7.650 -17.892 1.00 64.00 76 PRO A C 1
ATOM 584 O O . PRO A 1 76 ? 1.637 -8.519 -17.276 1.00 64.00 76 PRO A O 1
ATOM 587 N N . ASP A 1 77 ? 3.069 -7.936 -18.898 1.00 64.62 77 ASP A N 1
ATOM 588 C CA . ASP A 1 77 ? 3.398 -9.293 -19.352 1.00 64.62 77 ASP A CA 1
ATOM 589 C C . ASP A 1 77 ? 4.283 -10.064 -18.356 1.00 64.62 77 ASP A C 1
ATOM 591 O O . ASP A 1 77 ? 4.272 -11.296 -18.330 1.00 64.62 77 ASP A O 1
ATOM 595 N N . GLU A 1 78 ? 4.985 -9.350 -17.472 1.00 60.12 78 GLU A N 1
ATOM 596 C CA . GLU A 1 78 ? 5.750 -9.929 -16.364 1.00 60.12 78 GLU A CA 1
ATOM 597 C C . GLU A 1 78 ? 4.850 -10.284 -15.168 1.00 60.12 78 GLU A C 1
ATOM 599 O O . GLU A 1 78 ? 5.220 -11.113 -14.336 1.00 60.12 78 GLU A O 1
ATOM 604 N N . VAL A 1 79 ? 3.646 -9.697 -15.110 1.00 60.47 79 VAL A N 1
ATOM 605 C CA . VAL A 1 79 ? 2.694 -9.802 -13.996 1.00 60.47 79 VAL A CA 1
ATOM 606 C C . VAL A 1 79 ? 1.328 -10.327 -14.463 1.00 60.47 79 VAL A C 1
ATOM 608 O O . VAL A 1 79 ? 0.300 -9.797 -14.069 1.00 60.47 79 VAL A O 1
ATOM 611 N N . ALA A 1 80 ? 1.292 -11.345 -15.334 1.00 58.00 80 ALA A N 1
ATOM 612 C CA . ALA A 1 80 ? 0.229 -12.367 -15.380 1.00 58.00 80 ALA A CA 1
ATOM 613 C C . ALA A 1 80 ? 0.356 -13.311 -16.584 1.00 58.00 80 ALA A C 1
ATOM 615 O O . ALA A 1 80 ? 0.366 -12.906 -17.742 1.00 58.00 80 ALA A O 1
ATOM 616 N N . THR A 1 81 ? 0.273 -14.609 -16.310 1.00 43.56 81 THR A N 1
ATOM 617 C CA . THR A 1 81 ? -0.891 -15.417 -16.727 1.00 43.56 81 THR A CA 1
ATOM 618 C C . THR A 1 81 ? -1.054 -16.508 -15.656 1.00 43.56 81 THR A C 1
ATOM 620 O O . THR A 1 81 ? -0.024 -16.887 -15.088 1.00 43.56 81 THR A O 1
ATOM 623 N N . PRO A 1 82 ? -2.271 -16.963 -15.302 1.00 52.44 82 PRO A N 1
ATOM 624 C CA . PRO A 1 82 ? -2.430 -18.270 -14.657 1.00 52.44 82 PRO A CA 1
ATOM 625 C C . PRO A 1 82 ? -1.771 -19.392 -15.472 1.00 52.44 82 PRO A C 1
ATOM 627 O O . PRO A 1 82 ? -1.653 -19.235 -16.712 1.00 52.44 82 PRO A O 1
#

Sequence (82 aa):
MCYTTRGIAMLKSLTTGDVARACQVSQATVLNWIRDRGLNAYMTPGGHFRIQAADLNSFAARYHMPVDWRAVGLAPDEVATP

Secondary structure (DSSP, 8-state):
----GGGTGGGPEEEHHHHHHHTT--HHHHHHIIIII----EE-TTS-EEEEHHHHHHHHHHTT----GGGGT--GGGG---

Foldseek 3Di:
DDDDPLVVLQQDKDFLVLQCQFQVHDSVVSVCCCVPVVQDWDADPVGTTIHGSNSSLVSCVVVVTGTNVVSVPHDVVSRDDD